Protein AF-A0A139H393-F1 (afdb_monomer)

Foldseek 3Di:
DDDDPPPPQVPPPPPPVVLVVVLVVVCVVCVVLVVVQVVLVVVCVVVVCPVPSLLVVLQSVLSCLQDWRWDFDQWDQDPVRDIDDHRDIDTDGPCVCVDCVNPPPSVDDDSCRLVVQCVDPPRVPPD

Structure (mmCIF, N/CA/C/O backbone):
data_AF-A0A139H393-F1
#
_entry.id   AF-A0A139H393-F1
#
loop_
_atom_site.group_PDB
_atom_site.id
_atom_site.type_symbol
_atom_site.label_atom_id
_atom_site.label_alt_id
_atom_site.label_comp_id
_atom_site.label_asym_id
_atom_site.label_entity_id
_atom_site.label_seq_id
_atom_site.pdbx_PDB_ins_code
_atom_site.Cartn_x
_atom_site.Cartn_y
_atom_site.Cartn_z
_atom_site.occupancy
_atom_site.B_iso_or_equiv
_atom_site.auth_seq_id
_atom_site.auth_comp_id
_atom_site.auth_asym_id
_atom_site.auth_atom_id
_atom_site.pdbx_PDB_model_num
ATOM 1 N N . MET A 1 1 ? 0.410 20.898 -32.683 1.00 30.94 1 MET A N 1
ATOM 2 C CA . MET A 1 1 ? -0.136 19.595 -33.117 1.00 30.94 1 MET A CA 1
ATOM 3 C C . MET A 1 1 ? -0.243 18.710 -31.879 1.00 30.94 1 MET A C 1
ATOM 5 O O . MET A 1 1 ? 0.739 18.100 -31.485 1.00 30.94 1 MET A O 1
ATOM 9 N N . GLN A 1 2 ? -1.382 18.767 -31.178 1.00 29.89 2 GLN A N 1
ATOM 10 C CA . GLN A 1 2 ? -1.660 17.935 -30.000 1.00 29.89 2 GLN A CA 1
ATOM 11 C C . GLN A 1 2 ? -1.921 16.509 -30.483 1.00 29.89 2 GLN A C 1
ATOM 13 O O . GLN A 1 2 ? -2.948 16.244 -31.101 1.00 29.89 2 GLN A O 1
ATOM 18 N N . MET A 1 3 ? -0.966 15.611 -30.256 1.00 28.31 3 MET A N 1
ATOM 19 C CA . MET A 1 3 ? -1.136 14.196 -30.552 1.00 28.31 3 MET A CA 1
ATOM 20 C C . MET A 1 3 ? -1.655 13.523 -29.286 1.00 28.31 3 MET A C 1
ATOM 22 O O . MET A 1 3 ? -0.922 13.322 -28.321 1.00 28.31 3 MET A O 1
ATOM 26 N N . SER A 1 4 ? -2.960 13.269 -29.273 1.00 26.59 4 SER A N 1
ATOM 27 C CA . SER A 1 4 ? -3.669 12.578 -28.204 1.00 26.59 4 SER A CA 1
ATOM 28 C C . SER A 1 4 ? -3.069 11.184 -28.018 1.00 26.59 4 SER A C 1
ATOM 30 O O . SER A 1 4 ? -3.246 10.302 -28.859 1.00 26.59 4 SER A O 1
ATOM 32 N N . PHE A 1 5 ? -2.337 10.984 -26.922 1.00 31.39 5 PHE A N 1
ATOM 33 C CA . PHE A 1 5 ? -1.849 9.676 -26.508 1.00 31.39 5 PHE A CA 1
ATOM 34 C C . PHE A 1 5 ? -3.033 8.834 -26.028 1.00 31.39 5 PHE A C 1
ATOM 36 O O . PHE A 1 5 ? -3.409 8.860 -24.859 1.00 31.39 5 PHE A O 1
ATOM 43 N N . VAL A 1 6 ? -3.653 8.085 -26.937 1.00 32.97 6 VAL A N 1
ATOM 44 C CA . VAL A 1 6 ? -4.629 7.063 -26.552 1.00 32.97 6 VAL A CA 1
ATOM 45 C C . VAL A 1 6 ? -3.848 5.846 -26.056 1.00 32.97 6 VAL A C 1
ATOM 47 O O . VAL A 1 6 ? -3.560 4.908 -26.800 1.00 32.97 6 VAL A O 1
ATOM 50 N N . PHE A 1 7 ? -3.466 5.887 -24.779 1.00 36.38 7 PHE A N 1
ATOM 51 C CA . PHE A 1 7 ? -2.924 4.755 -24.035 1.00 36.38 7 PHE A CA 1
ATOM 52 C C . PHE A 1 7 ? -4.027 3.714 -23.840 1.00 36.38 7 PHE A C 1
ATOM 54 O O . PHE A 1 7 ? -4.728 3.703 -22.833 1.00 36.38 7 PHE A O 1
ATOM 61 N N . THR A 1 8 ? -4.212 2.825 -24.813 1.00 37.91 8 THR A N 1
ATOM 62 C CA . THR A 1 8 ? -5.026 1.626 -24.580 1.00 37.91 8 THR A CA 1
ATOM 63 C C . THR A 1 8 ? -4.129 0.589 -23.915 1.00 37.91 8 THR A C 1
ATOM 65 O O . THR A 1 8 ? -3.561 -0.276 -24.581 1.00 37.91 8 THR A O 1
ATOM 68 N N . SER A 1 9 ? -3.935 0.704 -22.599 1.00 32.75 9 SER A N 1
ATOM 69 C CA . SER A 1 9 ? -3.340 -0.374 -21.813 1.00 32.75 9 SER A CA 1
ATOM 70 C C . SER A 1 9 ? -4.333 -1.540 -21.787 1.00 32.75 9 SER A C 1
ATOM 72 O O . SER A 1 9 ? -5.378 -1.512 -21.140 1.00 32.75 9 SER A O 1
ATOM 74 N N . ALA A 1 10 ? -4.027 -2.591 -22.544 1.00 40.38 10 ALA A N 1
ATOM 75 C CA . ALA A 1 10 ? -4.825 -3.814 -22.608 1.00 40.38 10 ALA A CA 1
ATOM 76 C C . ALA A 1 10 ? -4.683 -4.697 -21.346 1.00 40.38 10 ALA A C 1
ATOM 78 O O . ALA A 1 10 ? -4.847 -5.911 -21.417 1.00 40.38 10 ALA A O 1
ATOM 79 N N . SER A 1 11 ? -4.383 -4.120 -20.181 1.00 41.22 11 SER A N 1
ATOM 80 C CA . SER A 1 11 ? -4.248 -4.840 -18.908 1.00 41.22 11 SER A CA 1
ATOM 81 C C . SER A 1 11 ? -5.520 -4.819 -18.047 1.00 41.22 11 SER A C 1
ATOM 83 O O . SER A 1 11 ? -5.547 -5.425 -16.979 1.00 41.22 11 SER A O 1
ATOM 85 N N . ARG A 1 12 ? -6.629 -4.229 -18.518 1.00 37.38 12 ARG A N 1
ATOM 86 C CA . ARG A 1 12 ? -7.885 -4.123 -17.742 1.00 37.38 12 ARG A CA 1
ATOM 87 C C . ARG A 1 12 ? -8.676 -5.434 -17.556 1.00 37.38 12 ARG A C 1
ATOM 89 O O . ARG A 1 12 ? -9.775 -5.396 -17.015 1.00 37.38 12 ARG A O 1
ATOM 96 N N . LEU A 1 13 ? -8.145 -6.581 -17.992 1.00 43.78 13 LEU A N 1
ATOM 97 C CA . LEU A 1 13 ? -8.788 -7.902 -17.877 1.00 43.78 13 LEU A CA 1
ATOM 98 C C . LEU A 1 13 ? -7.951 -8.947 -17.117 1.00 43.78 13 LEU A C 1
ATOM 100 O O . LEU A 1 13 ? -8.284 -10.132 -17.151 1.00 43.78 13 LEU A O 1
ATOM 104 N N . ALA A 1 14 ? -6.906 -8.547 -16.382 1.00 48.38 14 ALA A N 1
ATOM 105 C CA . ALA A 1 14 ? -6.405 -9.404 -15.308 1.00 48.38 14 ALA A CA 1
ATOM 106 C C . ALA A 1 14 ? -7.517 -9.501 -14.243 1.00 48.38 14 ALA A C 1
ATOM 108 O O . ALA A 1 14 ? -7.858 -8.525 -13.583 1.00 48.38 14 ALA A O 1
ATOM 109 N N . ALA A 1 15 ? -8.178 -10.659 -14.207 1.00 52.69 15 ALA A N 1
ATOM 110 C CA . ALA A 1 15 ? -9.516 -10.856 -13.661 1.00 52.69 15 ALA A CA 1
ATOM 111 C C . ALA A 1 15 ? -9.698 -10.329 -12.218 1.00 52.69 15 ALA A C 1
ATOM 113 O O . ALA A 1 15 ? -8.893 -10.684 -11.359 1.00 52.69 15 ALA A O 1
ATOM 114 N N . PRO A 1 16 ? -10.817 -9.641 -11.895 1.00 56.75 16 PRO A N 1
ATOM 115 C CA . PRO A 1 16 ? -11.177 -9.215 -10.530 1.00 56.75 16 PRO A CA 1
ATOM 116 C C . PRO A 1 16 ? -10.989 -10.301 -9.456 1.00 56.75 16 PRO A C 1
ATOM 118 O O . PRO A 1 16 ? -10.668 -10.012 -8.307 1.00 56.75 16 PRO A O 1
ATOM 121 N N . ARG A 1 17 ? -11.120 -11.572 -9.862 1.00 50.81 17 ARG A N 1
ATOM 122 C CA . ARG A 1 17 ? -10.915 -12.764 -9.033 1.00 50.81 17 ARG A CA 1
ATOM 123 C C . ARG A 1 17 ? -9.536 -12.831 -8.370 1.00 50.81 17 ARG A C 1
ATOM 125 O O . ARG A 1 17 ? -9.473 -13.209 -7.206 1.00 50.81 17 ARG A O 1
ATOM 132 N N . SER A 1 18 ? -8.446 -12.474 -9.057 1.00 66.88 18 SER A N 1
ATOM 133 C CA . SER A 1 18 ? -7.108 -12.533 -8.445 1.00 66.88 18 SER A CA 1
ATOM 134 C C . SER A 1 18 ? -6.953 -11.488 -7.342 1.00 66.88 18 SER A C 1
ATOM 136 O O . SER A 1 18 ? -6.366 -11.786 -6.303 1.00 66.88 18 SER A O 1
ATOM 138 N N . GLN A 1 19 ? -7.540 -10.304 -7.522 1.00 69.94 19 GLN A N 1
ATOM 139 C CA . GLN A 1 19 ? -7.480 -9.226 -6.538 1.00 69.94 19 GLN A CA 1
ATOM 140 C C . GLN A 1 19 ? -8.320 -9.539 -5.301 1.00 69.94 19 GLN A C 1
ATOM 142 O O . GLN A 1 19 ? -7.841 -9.341 -4.188 1.00 69.94 19 GLN A O 1
ATOM 147 N N . THR A 1 20 ? -9.513 -10.123 -5.454 1.00 74.50 20 THR A N 1
ATOM 148 C CA . THR A 1 20 ? -10.324 -10.549 -4.301 1.00 74.50 20 THR A CA 1
ATOM 149 C C . THR A 1 20 ? -9.635 -11.647 -3.488 1.00 74.50 20 THR A C 1
ATOM 151 O O . THR A 1 20 ? -9.598 -11.571 -2.263 1.00 74.50 20 THR A O 1
ATOM 154 N N . THR A 1 21 ? -9.038 -12.653 -4.136 1.00 79.25 21 THR A N 1
ATOM 155 C CA . THR A 1 21 ? -8.298 -13.702 -3.416 1.00 79.25 21 THR A CA 1
ATOM 156 C C . THR A 1 21 ? -7.076 -13.134 -2.695 1.00 79.25 21 THR A C 1
ATOM 158 O O . THR A 1 21 ? -6.829 -13.487 -1.544 1.00 79.25 21 THR A O 1
ATOM 161 N N . ARG A 1 22 ? -6.334 -12.219 -3.328 1.00 77.94 22 ARG A N 1
ATOM 162 C CA . ARG A 1 22 ? -5.188 -11.540 -2.703 1.00 77.94 22 ARG A CA 1
ATOM 163 C C . ARG A 1 22 ? -5.613 -10.678 -1.516 1.00 77.94 22 ARG A C 1
ATOM 165 O O . ARG A 1 22 ? -4.947 -10.727 -0.486 1.00 77.94 22 ARG A O 1
ATOM 172 N N . ALA A 1 23 ? -6.734 -9.967 -1.631 1.00 82.56 23 ALA A N 1
ATOM 173 C CA . ALA A 1 23 ? -7.322 -9.196 -0.541 1.00 82.56 23 ALA A CA 1
ATOM 174 C C . ALA A 1 23 ? -7.639 -10.089 0.662 1.00 82.56 23 ALA A C 1
ATOM 176 O O . ALA A 1 23 ? -7.218 -9.793 1.776 1.00 82.56 23 ALA A O 1
ATOM 177 N N . LEU A 1 24 ? -8.319 -11.217 0.432 1.00 83.56 24 LEU A N 1
ATOM 178 C CA . LEU A 1 24 ? -8.662 -12.167 1.492 1.00 83.56 24 LEU A CA 1
ATOM 179 C C . LEU A 1 24 ? -7.415 -12.755 2.157 1.00 83.56 24 LEU A C 1
ATOM 181 O O . LEU A 1 24 ? -7.333 -12.767 3.380 1.00 83.56 24 LEU A O 1
ATOM 185 N N . LEU A 1 25 ? -6.421 -13.176 1.370 1.00 84.75 25 LEU A N 1
ATOM 186 C CA . LEU A 1 25 ? -5.161 -13.687 1.913 1.00 84.75 25 LEU A CA 1
ATOM 187 C C . LEU A 1 25 ? -4.446 -12.636 2.768 1.00 84.75 25 LEU A C 1
ATOM 189 O O . LEU A 1 25 ? -3.952 -12.970 3.840 1.00 84.75 25 LEU A O 1
ATOM 193 N N . ARG A 1 26 ? -4.433 -11.368 2.337 1.00 82.81 26 ARG A N 1
ATOM 194 C CA . ARG A 1 26 ? -3.831 -10.277 3.113 1.00 82.81 26 ARG A CA 1
ATOM 195 C C . ARG A 1 26 ? -4.592 -9.963 4.391 1.00 82.81 26 ARG A C 1
ATOM 197 O O . ARG A 1 26 ? -3.960 -9.744 5.415 1.00 82.81 26 ARG A O 1
ATOM 204 N N . LEU A 1 27 ? -5.919 -10.017 4.374 1.00 85.38 27 LEU A N 1
ATOM 205 C CA . LEU A 1 27 ? -6.717 -9.875 5.594 1.00 85.38 27 LEU A CA 1
ATOM 206 C C . LEU A 1 27 ? -6.474 -11.028 6.576 1.00 85.38 27 LEU A C 1
ATOM 208 O O . LEU A 1 27 ? -6.439 -10.802 7.780 1.00 85.38 27 LEU A O 1
ATOM 212 N N . CYS A 1 28 ? -6.258 -12.250 6.080 1.00 85.62 28 CYS A N 1
ATOM 213 C CA . CYS A 1 28 ? -5.898 -13.385 6.930 1.00 85.62 28 CYS A CA 1
ATOM 214 C C . CYS A 1 28 ? -4.504 -13.239 7.557 1.00 85.62 28 CYS A C 1
ATOM 216 O O . CYS A 1 28 ? -4.308 -13.681 8.686 1.00 85.62 28 CYS A O 1
ATOM 218 N N . THR A 1 29 ? -3.539 -12.634 6.854 1.00 85.31 29 THR A N 1
ATOM 219 C CA . THR A 1 29 ? -2.193 -12.387 7.404 1.00 85.31 29 THR A CA 1
ATOM 220 C C . THR A 1 29 ? -2.118 -11.157 8.304 1.00 85.31 29 THR A C 1
ATOM 222 O O . THR A 1 29 ? -1.180 -11.052 9.086 1.00 85.31 29 THR A O 1
ATOM 225 N N . ASN A 1 30 ? -3.083 -10.241 8.190 1.00 84.31 30 ASN A N 1
ATOM 226 C CA . ASN A 1 30 ? -3.116 -8.955 8.886 1.00 84.31 30 ASN A CA 1
ATOM 227 C C . ASN A 1 30 ? -4.491 -8.718 9.543 1.00 84.31 30 ASN A C 1
ATOM 229 O O . ASN A 1 30 ? -5.248 -7.835 9.115 1.00 84.31 30 ASN A O 1
ATOM 233 N N . PRO A 1 31 ? -4.857 -9.518 10.564 1.00 83.56 31 PRO A N 1
ATOM 234 C CA . PRO A 1 31 ? -6.159 -9.421 11.227 1.00 83.56 31 PRO A CA 1
ATOM 235 C C . PRO A 1 31 ? -6.406 -8.052 11.882 1.00 83.56 31 PRO A C 1
ATOM 237 O O . PRO A 1 31 ? -7.557 -7.643 12.029 1.00 83.56 31 PRO A O 1
ATOM 240 N N . GLU A 1 32 ? -5.352 -7.310 12.218 1.00 86.75 32 GLU A N 1
ATOM 241 C CA . GLU A 1 32 ? -5.404 -5.954 12.768 1.00 86.75 32 GLU A CA 1
ATOM 242 C C . GLU A 1 32 ? -6.059 -4.931 11.827 1.00 86.75 32 GLU A C 1
ATOM 244 O O . GLU A 1 32 ? -6.595 -3.929 12.292 1.00 86.75 32 GLU A O 1
ATOM 249 N N . VAL A 1 33 ? -6.058 -5.185 10.515 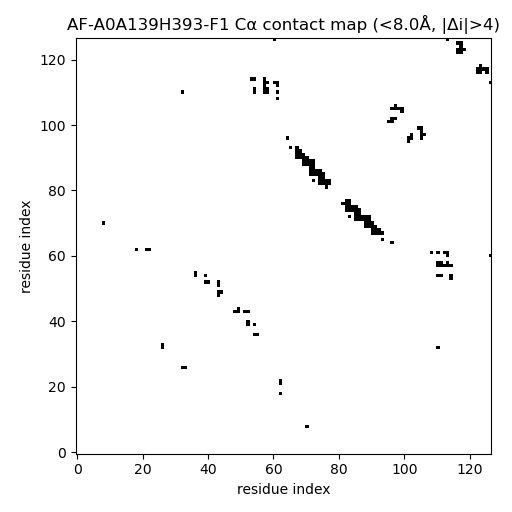1.00 84.56 33 VAL A N 1
ATOM 250 C CA . VAL A 1 33 ? -6.669 -4.306 9.502 1.00 84.56 33 VAL A CA 1
ATOM 251 C C . VAL A 1 33 ? -8.162 -4.609 9.332 1.00 84.56 33 VAL A C 1
ATOM 253 O O . VAL A 1 33 ? -8.940 -3.747 8.923 1.00 84.56 33 VAL A O 1
ATOM 256 N N . ALA A 1 34 ? -8.594 -5.828 9.670 1.00 86.06 34 ALA A N 1
ATOM 257 C CA . ALA A 1 34 ? -9.953 -6.286 9.408 1.00 86.06 34 ALA A CA 1
ATOM 258 C C . ALA A 1 34 ? -11.006 -5.529 10.231 1.00 86.06 34 ALA A C 1
ATOM 260 O O . ALA A 1 34 ? -12.077 -5.228 9.704 1.00 86.06 34 ALA A O 1
ATOM 261 N N . GLN A 1 35 ? -10.714 -5.219 11.499 1.00 86.31 35 GLN A N 1
ATOM 262 C CA . GLN A 1 35 ? -11.654 -4.493 12.357 1.00 86.31 35 GLN A CA 1
ATOM 263 C C . GLN A 1 35 ? -11.808 -3.020 11.926 1.00 86.31 35 GLN A C 1
ATOM 265 O O . GLN A 1 35 ? -12.936 -2.624 11.638 1.00 86.31 35 GLN A O 1
ATOM 270 N N . PRO A 1 36 ? -10.724 -2.243 11.726 1.00 87.50 36 PRO A N 1
ATOM 271 C CA . PRO A 1 36 ? -10.823 -0.863 11.245 1.00 87.50 36 PRO A CA 1
ATOM 27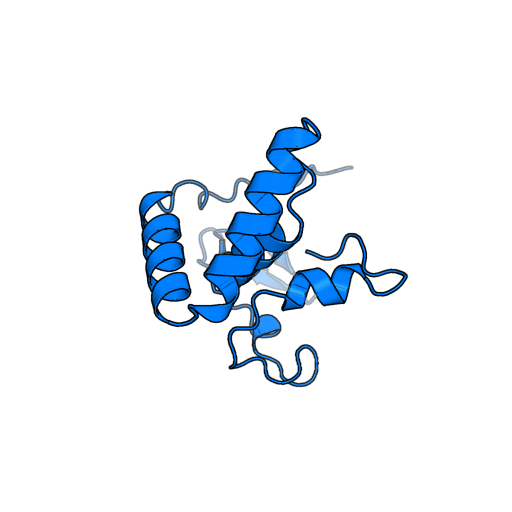2 C C . PRO A 1 36 ? -11.508 -0.721 9.878 1.00 87.50 36 PRO A C 1
ATOM 274 O O . PRO A 1 36 ? -12.235 0.242 9.655 1.00 87.50 36 PRO A O 1
ATOM 277 N N . LEU A 1 37 ? -11.325 -1.686 8.966 1.00 86.38 37 LEU A N 1
ATOM 278 C CA . LEU A 1 37 ? -12.046 -1.702 7.687 1.00 86.38 37 LEU A CA 1
ATOM 279 C C . LEU A 1 37 ? -13.555 -1.899 7.872 1.00 86.38 37 LEU A C 1
ATOM 281 O O . LEU A 1 37 ? -14.344 -1.280 7.163 1.00 86.38 37 LEU A O 1
ATOM 285 N N . ARG A 1 38 ? -13.972 -2.766 8.803 1.00 86.25 38 ARG A N 1
ATOM 286 C CA . ARG A 1 38 ? -15.397 -2.970 9.106 1.00 86.25 38 ARG A CA 1
ATOM 287 C C . ARG A 1 38 ? -16.016 -1.726 9.722 1.00 86.25 38 ARG A C 1
ATOM 289 O O . ARG A 1 38 ? -17.124 -1.372 9.333 1.00 86.25 38 ARG A O 1
ATOM 296 N N . ASP A 1 39 ? -15.300 -1.079 10.633 1.00 87.75 39 ASP A N 1
ATOM 297 C CA . ASP A 1 39 ? -15.763 0.144 11.284 1.00 87.75 39 ASP A CA 1
ATOM 298 C C . ASP A 1 39 ? -15.942 1.264 10.240 1.00 87.75 39 ASP A C 1
ATOM 300 O O . ASP A 1 39 ? -17.014 1.862 10.169 1.00 87.75 39 ASP A O 1
ATOM 304 N N . GLU A 1 40 ? -14.975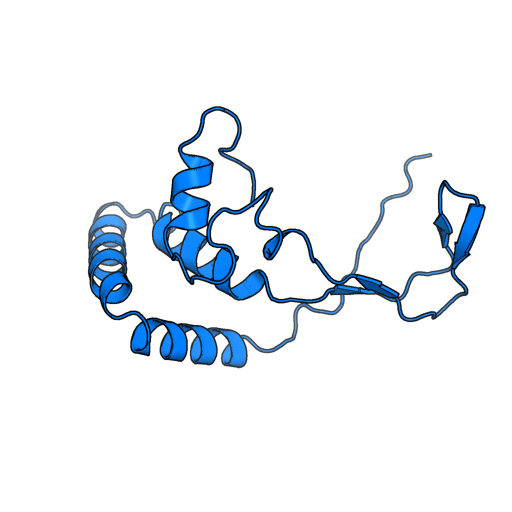 1.444 9.326 1.00 86.06 40 GLU A N 1
ATOM 305 C CA . GLU A 1 40 ? -15.090 2.403 8.211 1.00 86.06 40 GLU A CA 1
ATOM 306 C C . GLU A 1 40 ? -16.297 2.098 7.306 1.00 86.06 40 GLU A C 1
ATOM 308 O O . GLU A 1 40 ? -17.044 3.007 6.945 1.00 86.06 40 GLU A O 1
ATOM 313 N N . ILE A 1 41 ? -16.532 0.826 6.958 1.00 85.50 41 ILE A N 1
ATOM 314 C CA . ILE A 1 41 ? -17.695 0.418 6.149 1.00 85.50 41 ILE A CA 1
ATOM 315 C C . ILE A 1 41 ? -19.009 0.772 6.858 1.00 85.50 41 ILE A C 1
ATOM 317 O O . ILE A 1 41 ? -19.932 1.289 6.227 1.00 85.50 41 ILE A O 1
ATOM 321 N N . VAL A 1 42 ? -19.112 0.483 8.158 1.00 86.00 42 VAL A N 1
ATOM 322 C CA . VAL A 1 42 ? -20.324 0.742 8.949 1.00 86.00 42 VAL A CA 1
ATOM 323 C C . VAL A 1 42 ? -20.591 2.238 9.073 1.00 86.00 42 VAL A C 1
ATOM 325 O O . VAL A 1 42 ? -21.746 2.655 8.976 1.00 86.00 42 VAL A O 1
ATOM 328 N N . ASP A 1 43 ? -19.553 3.043 9.267 1.00 84.12 43 ASP A N 1
ATOM 329 C CA . ASP A 1 43 ? -19.692 4.490 9.410 1.00 84.12 43 ASP A CA 1
ATOM 330 C C . ASP A 1 43 ? -20.057 5.157 8.081 1.00 84.12 43 ASP A C 1
ATOM 332 O O . ASP A 1 43 ? -21.017 5.926 8.017 1.00 84.12 43 ASP A O 1
ATOM 336 N N . VAL A 1 44 ? -19.398 4.778 6.984 1.00 83.88 44 VAL A N 1
ATOM 337 C CA . VAL A 1 44 ? -19.713 5.295 5.644 1.00 83.88 44 VAL A CA 1
ATOM 338 C C . VAL A 1 44 ? -21.106 4.868 5.172 1.00 83.88 44 VAL A C 1
ATOM 340 O O . VAL A 1 44 ? -21.791 5.636 4.491 1.00 83.88 44 VAL A O 1
ATOM 343 N N . SER A 1 45 ? -21.567 3.678 5.569 1.00 78.56 45 SER A N 1
ATOM 344 C CA . SER A 1 45 ? -22.922 3.209 5.260 1.00 78.56 45 SER A CA 1
ATOM 345 C C . SER A 1 45 ? -24.017 4.058 5.915 1.00 78.56 45 SER A C 1
ATOM 347 O O . SER A 1 45 ? -25.154 4.008 5.450 1.00 78.56 45 SER A O 1
ATOM 349 N N . LYS A 1 46 ? -23.714 4.817 6.977 1.00 76.00 46 LYS A N 1
ATOM 350 C CA . LYS A 1 46 ? -24.665 5.736 7.628 1.00 76.00 46 LYS A CA 1
ATOM 351 C C . LYS A 1 46 ? -24.686 7.121 6.976 1.00 76.00 46 LYS A C 1
ATOM 353 O O . LYS A 1 46 ? -25.695 7.811 7.074 1.00 76.00 46 LYS A O 1
ATOM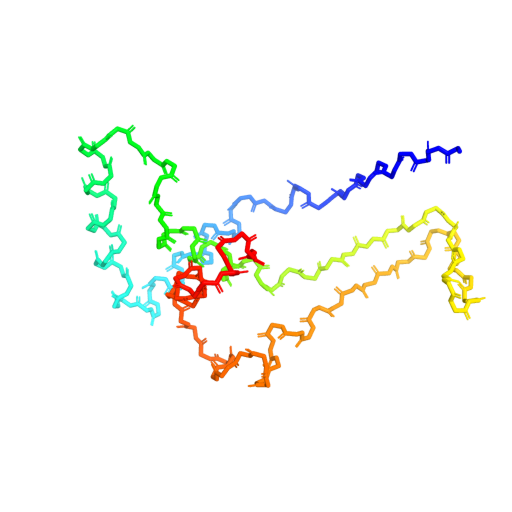 358 N N . GLU A 1 47 ? -23.592 7.523 6.330 1.00 71.12 47 GLU A N 1
ATOM 359 C CA . GLU A 1 47 ? -23.413 8.856 5.730 1.00 71.12 47 GLU A CA 1
ATOM 360 C C . GLU A 1 47 ? -23.686 8.913 4.213 1.00 71.12 47 GLU A C 1
ATOM 362 O O . GLU A 1 47 ? -23.483 9.956 3.595 1.00 71.12 47 GLU A O 1
ATOM 367 N N . ASP A 1 48 ? -24.152 7.814 3.610 1.00 62.12 48 ASP A N 1
ATOM 368 C CA . ASP A 1 48 ? -24.491 7.696 2.180 1.00 62.12 48 ASP A CA 1
ATOM 369 C C . ASP A 1 48 ? -23.342 8.145 1.248 1.00 62.12 48 ASP A C 1
ATOM 371 O O . ASP A 1 48 ? -23.494 8.942 0.319 1.00 62.12 48 ASP A O 1
ATOM 375 N N . GLY A 1 49 ? -22.128 7.663 1.545 1.00 62.25 49 GLY A N 1
ATOM 376 C CA . GLY A 1 49 ? -20.897 8.208 0.971 1.00 62.25 49 GLY A CA 1
ATOM 377 C C . GLY A 1 49 ? -19.803 7.185 0.691 1.00 62.25 49 GLY A C 1
ATOM 378 O O . GLY A 1 49 ? -18.672 7.396 1.115 1.00 62.25 49 GLY A O 1
ATOM 379 N N . TRP A 1 50 ? -20.091 6.114 -0.058 1.00 67.38 50 TRP A N 1
ATOM 380 C CA . TRP A 1 50 ? -19.122 5.061 -0.440 1.00 67.38 50 TRP A CA 1
ATOM 381 C C . TRP A 1 50 ? -17.813 5.591 -1.056 1.00 67.38 50 TRP A C 1
ATOM 383 O O . TRP A 1 50 ? -16.775 4.941 -0.976 1.00 67.38 50 TRP A O 1
ATOM 393 N N . ALA A 1 51 ? -17.835 6.799 -1.627 1.00 64.19 51 ALA A N 1
ATOM 394 C CA . ALA A 1 51 ? -16.658 7.476 -2.169 1.00 64.19 51 ALA A CA 1
ATOM 395 C C . ALA A 1 51 ? -15.654 7.968 -1.101 1.00 64.19 51 ALA A C 1
ATOM 397 O O . ALA A 1 51 ? -14.556 8.390 -1.450 1.00 64.19 51 ALA A O 1
ATOM 398 N N . LYS A 1 52 ? -16.008 7.941 0.192 1.00 67.56 52 LYS A N 1
ATOM 399 C CA . LYS A 1 52 ? -15.169 8.441 1.297 1.00 67.56 52 LYS A CA 1
ATOM 400 C C . LYS A 1 52 ? -14.386 7.349 2.034 1.00 67.56 52 LYS A C 1
ATOM 402 O O . LYS A 1 52 ? -13.796 7.639 3.071 1.00 67.56 52 LYS A O 1
ATOM 407 N N . MET A 1 53 ? -14.353 6.122 1.519 1.00 78.69 53 MET A N 1
ATOM 408 C CA . MET A 1 53 ? -13.623 5.011 2.138 1.00 78.69 53 MET A CA 1
ATOM 409 C C . MET A 1 53 ? -12.117 5.125 1.878 1.00 78.69 53 MET A C 1
ATOM 411 O O . MET A 1 53 ? -11.587 4.587 0.904 1.00 78.69 53 MET A O 1
ATOM 415 N N . LYS A 1 54 ? -11.417 5.870 2.731 1.00 81.94 54 LYS A N 1
ATOM 416 C CA . LYS A 1 54 ? -10.002 6.194 2.535 1.00 81.94 54 LYS A CA 1
ATOM 417 C C . LYS A 1 54 ? -9.089 5.028 2.921 1.00 81.94 54 LYS A C 1
ATOM 419 O O . LYS A 1 54 ? -8.037 4.863 2.302 1.00 81.94 54 LYS A O 1
ATOM 424 N N . LEU A 1 55 ? -9.458 4.224 3.921 1.00 83.88 55 LEU A N 1
ATOM 425 C CA . LEU A 1 55 ? -8.672 3.055 4.320 1.00 83.88 55 LEU A CA 1
ATOM 426 C C . LEU A 1 55 ? -8.833 1.916 3.311 1.00 83.88 55 LEU A C 1
ATOM 428 O O . LEU A 1 55 ? -7.830 1.314 2.925 1.00 83.88 55 LEU A O 1
ATOM 432 N N . LEU A 1 56 ? -10.051 1.658 2.828 1.00 83.81 56 LEU A N 1
ATOM 433 C CA . LEU A 1 56 ? -10.264 0.683 1.753 1.00 83.81 56 LEU A CA 1
ATOM 434 C C . LEU A 1 56 ? -9.490 1.055 0.481 1.00 83.81 56 LEU A C 1
ATOM 436 O O . LEU A 1 56 ? -8.876 0.183 -0.133 1.00 83.81 56 LEU A O 1
ATOM 440 N N . ASP A 1 57 ? -9.486 2.334 0.106 1.00 81.81 57 ASP A N 1
ATOM 441 C CA . ASP A 1 57 ? -8.736 2.802 -1.060 1.00 81.81 57 ASP A CA 1
ATOM 442 C C . ASP A 1 57 ? -7.218 2.650 -0.861 1.00 81.81 57 ASP A C 1
ATOM 444 O O . ASP A 1 57 ? -6.526 2.123 -1.728 1.00 81.81 57 ASP A O 1
ATOM 448 N N . SER A 1 58 ? -6.704 2.979 0.331 1.00 82.75 58 SER A N 1
ATOM 449 C CA . SER A 1 58 ? -5.299 2.740 0.698 1.00 82.75 58 SER A CA 1
ATOM 450 C C . SER A 1 58 ? -4.921 1.253 0.621 1.00 82.75 58 SER A C 1
ATOM 452 O O . SER A 1 58 ? -3.870 0.893 0.080 1.00 82.75 58 SER A O 1
ATOM 454 N N . PHE A 1 59 ? -5.796 0.369 1.105 1.00 83.94 59 PHE A N 1
ATOM 455 C CA . PHE A 1 59 ? -5.616 -1.080 1.019 1.00 83.94 59 PHE A CA 1
ATOM 456 C C . PHE A 1 59 ? -5.630 -1.570 -0.439 1.00 83.94 59 PHE A C 1
ATOM 458 O O . PHE A 1 59 ? -4.811 -2.411 -0.816 1.00 83.94 59 PHE A O 1
ATOM 465 N N . ALA A 1 60 ? -6.509 -1.020 -1.281 1.00 79.50 60 ALA A N 1
ATOM 466 C CA . ALA A 1 60 ? -6.587 -1.339 -2.704 1.00 79.50 60 ALA A CA 1
ATOM 467 C C . ALA A 1 60 ? -5.348 -0.880 -3.488 1.00 79.50 60 ALA A C 1
ATOM 469 O O . ALA A 1 60 ? -4.790 -1.678 -4.248 1.00 79.50 60 ALA A O 1
ATOM 470 N N . SER A 1 61 ? -4.865 0.345 -3.259 1.00 77.94 61 SER A N 1
ATOM 471 C CA . SER A 1 61 ? -3.619 0.850 -3.854 1.00 77.94 61 SER A CA 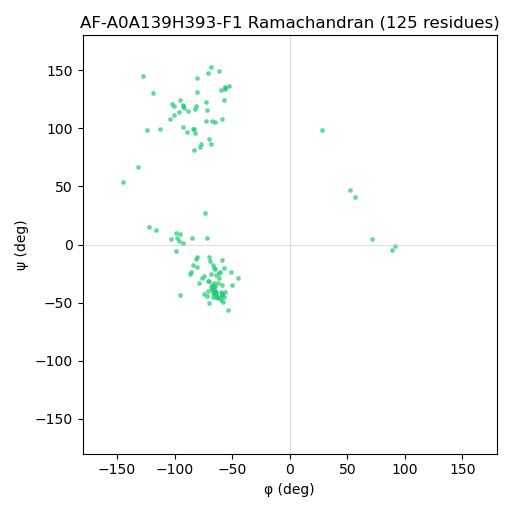1
ATOM 472 C C . SER A 1 61 ? -2.433 -0.053 -3.515 1.00 77.94 61 SER A C 1
ATOM 474 O O . SER A 1 61 ? -1.708 -0.484 -4.411 1.00 77.94 61 SER A O 1
ATOM 476 N N . ARG A 1 62 ? -2.304 -0.469 -2.247 1.00 77.12 62 ARG A N 1
ATOM 477 C CA . ARG A 1 62 ? -1.225 -1.368 -1.807 1.00 77.12 62 ARG A CA 1
ATOM 478 C C . ARG A 1 62 ? -1.284 -2.757 -2.456 1.00 77.12 62 ARG A C 1
ATOM 480 O O . ARG A 1 62 ? -0.256 -3.414 -2.603 1.00 77.12 62 ARG A O 1
ATOM 487 N N . MET A 1 63 ? -2.463 -3.226 -2.872 1.00 74.25 63 MET A N 1
ATOM 488 C CA . MET A 1 63 ? -2.592 -4.482 -3.627 1.00 74.25 63 MET A CA 1
ATOM 489 C C . MET A 1 63 ? -2.170 -4.352 -5.096 1.00 74.25 63 MET A C 1
ATOM 491 O O . MET A 1 63 ? -1.725 -5.346 -5.681 1.00 74.25 63 MET A O 1
ATOM 495 N N . ASN A 1 64 ? -2.321 -3.160 -5.679 1.00 68.56 64 ASN A N 1
ATOM 496 C CA . ASN A 1 64 ? -1.955 -2.848 -7.063 1.00 68.56 64 ASN A CA 1
ATOM 497 C C . ASN A 1 64 ? -0.476 -2.481 -7.240 1.00 68.56 64 ASN A C 1
ATOM 499 O O . ASN A 1 64 ? 0.029 -2.582 -8.351 1.00 68.56 64 ASN A O 1
ATOM 503 N N . GLU A 1 65 ? 0.224 -2.126 -6.165 1.00 62.19 65 GLU A N 1
ATOM 504 C CA . GLU A 1 65 ? 1.641 -1.733 -6.157 1.00 62.19 65 GLU A CA 1
ATOM 505 C C . GLU A 1 65 ? 2.604 -2.824 -6.697 1.00 62.19 65 GLU A C 1
ATOM 507 O O . GLU A 1 65 ? 3.748 -2.550 -7.029 1.00 62.19 65 GLU A O 1
ATOM 512 N N . MET A 1 66 ? 2.132 -4.069 -6.845 1.00 55.66 66 MET A N 1
ATOM 513 C CA . MET A 1 66 ? 2.878 -5.185 -7.454 1.00 55.66 66 MET A CA 1
ATOM 514 C C . MET A 1 66 ? 2.584 -5.403 -8.952 1.00 55.66 66 MET A C 1
ATOM 516 O O . MET A 1 66 ? 2.922 -6.458 -9.492 1.00 55.66 66 MET A O 1
ATOM 520 N N . ALA A 1 67 ? 1.866 -4.499 -9.617 1.00 57.91 67 ALA A N 1
ATOM 521 C CA . ALA A 1 67 ? 1.473 -4.695 -11.008 1.00 57.91 67 ALA A CA 1
ATOM 522 C C . ALA A 1 67 ? 2.533 -4.136 -11.967 1.00 57.91 67 ALA A C 1
ATOM 524 O O . ALA A 1 67 ? 2.519 -2.953 -12.299 1.00 57.91 67 ALA A O 1
ATOM 525 N N . ASP A 1 68 ? 3.413 -5.008 -12.463 1.00 60.03 68 ASP A N 1
ATOM 526 C CA . ASP A 1 68 ? 4.300 -4.666 -13.575 1.00 60.03 68 ASP A CA 1
ATOM 527 C C . ASP A 1 68 ? 3.480 -4.279 -14.812 1.00 60.03 68 ASP A C 1
ATOM 529 O O . ASP A 1 68 ? 2.542 -4.979 -15.222 1.00 60.03 68 ASP A O 1
ATOM 533 N N . VAL A 1 69 ? 3.848 -3.164 -15.442 1.00 64.88 69 VAL A N 1
ATOM 534 C CA . VAL A 1 69 ? 3.160 -2.682 -16.638 1.00 64.88 69 VAL A CA 1
ATOM 535 C C . VAL A 1 69 ? 3.918 -3.157 -17.869 1.00 64.88 69 VAL A C 1
ATOM 537 O O . VAL A 1 69 ? 5.038 -2.730 -18.153 1.00 64.88 69 VAL A O 1
ATOM 540 N N . ALA A 1 70 ? 3.271 -4.029 -18.636 1.00 61.03 70 ALA A N 1
ATOM 541 C CA . ALA A 1 70 ? 3.737 -4.443 -19.949 1.00 61.03 70 ALA A CA 1
ATOM 542 C C . ALA A 1 70 ? 3.064 -3.597 -21.040 1.00 61.03 70 ALA A C 1
ATOM 544 O O . ALA A 1 70 ? 1.835 -3.560 -21.146 1.00 61.03 70 ALA A O 1
ATOM 545 N N . MET A 1 71 ? 3.865 -2.945 -21.885 1.00 68.50 71 MET A N 1
ATOM 546 C CA . MET A 1 71 ? 3.381 -2.152 -23.017 1.00 68.50 71 MET A CA 1
ATOM 547 C C . MET A 1 71 ? 4.072 -2.569 -24.317 1.00 68.50 71 MET A C 1
ATOM 549 O O . MET A 1 71 ? 5.256 -2.900 -24.341 1.00 68.50 71 MET A O 1
ATOM 553 N N . ARG A 1 72 ? 3.326 -2.514 -25.424 1.00 66.81 72 ARG A N 1
ATOM 554 C CA . ARG A 1 72 ? 3.865 -2.629 -26.784 1.00 66.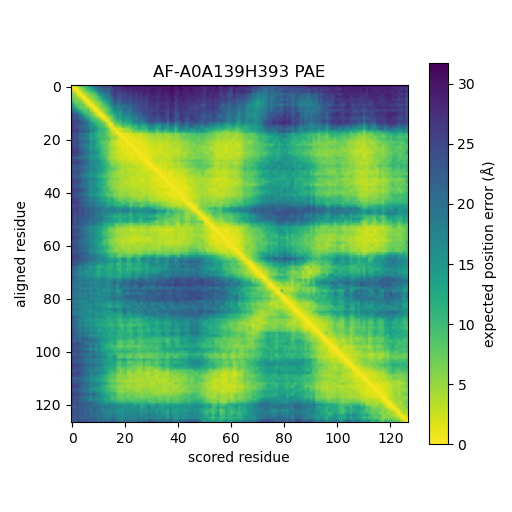81 72 ARG A CA 1
ATOM 555 C C . ARG A 1 72 ? 3.701 -1.290 -27.499 1.00 66.81 72 ARG A C 1
ATOM 557 O O . ARG A 1 72 ? 2.589 -0.978 -27.932 1.00 66.81 72 ARG A O 1
ATOM 564 N N . PRO A 1 73 ? 4.751 -0.458 -27.588 1.00 64.12 73 PRO A N 1
ATOM 565 C CA . PRO A 1 73 ? 4.648 0.811 -28.284 1.00 64.12 73 PRO A CA 1
ATOM 566 C C . PRO A 1 73 ? 4.547 0.611 -29.801 1.00 64.12 73 PRO A C 1
ATOM 568 O O . PRO A 1 73 ? 5.159 -0.284 -30.390 1.00 64.12 73 PRO A O 1
ATOM 571 N N . ARG A 1 74 ? 3.823 1.517 -30.461 1.00 59.72 74 ARG A N 1
ATOM 572 C CA . ARG A 1 74 ? 3.960 1.735 -31.904 1.00 59.72 74 ARG A CA 1
ATOM 573 C C . ARG A 1 74 ? 5.153 2.673 -32.099 1.00 59.72 74 ARG A C 1
ATOM 575 O O . ARG A 1 74 ? 4.981 3.854 -31.853 1.00 59.72 74 ARG A O 1
ATOM 582 N N . LEU A 1 75 ? 6.325 2.121 -32.444 1.00 57.00 75 LEU A N 1
ATOM 583 C CA . LEU A 1 75 ? 7.604 2.798 -32.760 1.00 57.00 75 LEU A CA 1
ATOM 584 C C . LEU A 1 75 ? 7.800 4.162 -32.062 1.00 57.00 75 LEU A C 1
ATOM 586 O O . LEU A 1 75 ? 7.317 5.185 -32.543 1.00 57.00 75 LEU A O 1
ATOM 590 N N . ILE A 1 76 ? 8.538 4.182 -30.951 1.00 71.31 76 ILE A N 1
ATOM 591 C CA . ILE A 1 76 ? 8.782 5.404 -30.170 1.00 71.31 76 ILE A CA 1
ATOM 592 C C . ILE A 1 76 ? 10.279 5.694 -30.136 1.00 71.31 76 ILE A C 1
ATOM 594 O O . ILE A 1 76 ? 11.076 4.823 -29.791 1.00 71.31 76 ILE A O 1
ATOM 5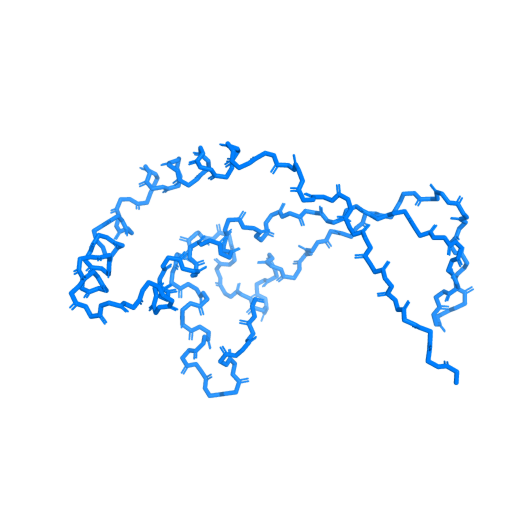98 N N . THR A 1 77 ? 10.650 6.933 -30.443 1.00 68.88 77 THR A N 1
ATOM 599 C CA . THR A 1 77 ? 11.979 7.464 -30.134 1.00 68.88 77 THR A CA 1
ATOM 600 C C . THR A 1 77 ? 11.908 8.141 -28.772 1.00 68.88 77 THR A C 1
ATOM 602 O O . THR A 1 77 ? 11.150 9.093 -28.587 1.00 68.88 77 THR A O 1
ATOM 605 N N . LEU A 1 78 ? 12.660 7.624 -27.804 1.00 74.44 78 LEU A N 1
ATOM 606 C CA . LEU A 1 78 ? 12.797 8.231 -26.480 1.00 74.44 78 LEU A CA 1
ATOM 607 C C . LEU A 1 78 ? 13.562 9.559 -26.596 1.00 74.44 78 LEU A C 1
ATOM 609 O O . LEU A 1 78 ? 14.405 9.719 -27.478 1.00 74.44 78 LEU A O 1
ATOM 613 N N . SER A 1 79 ? 13.324 10.496 -25.675 1.00 70.69 79 SER A N 1
ATOM 614 C CA . SER A 1 79 ? 14.013 11.800 -25.636 1.00 70.69 79 SER A CA 1
ATOM 615 C C . SER A 1 79 ? 15.544 11.692 -25.546 1.00 70.69 79 SER A C 1
ATOM 617 O O . SER A 1 79 ? 16.241 12.625 -25.928 1.00 70.69 79 SER A O 1
ATOM 619 N N . GLY A 1 80 ? 16.067 10.545 -25.097 1.00 74.12 80 GLY A N 1
ATOM 620 C CA . GLY A 1 80 ? 17.498 10.217 -25.072 1.00 74.12 80 GLY A CA 1
ATOM 621 C C . GLY A 1 80 ? 18.072 9.638 -26.375 1.00 74.12 80 GLY A C 1
ATOM 622 O O . GLY A 1 80 ? 19.221 9.216 -26.380 1.00 74.12 80 GLY A O 1
ATOM 623 N N . GLY A 1 81 ? 17.298 9.570 -27.465 1.00 74.81 81 GLY A N 1
ATOM 624 C CA . GLY A 1 81 ? 17.753 9.073 -28.774 1.00 74.81 81 GLY A CA 1
ATOM 625 C C . GLY A 1 81 ? 17.607 7.561 -28.992 1.00 74.81 81 GLY A C 1
ATOM 626 O O . GLY A 1 81 ? 17.828 7.077 -30.100 1.00 74.81 81 GLY A O 1
ATOM 627 N N . THR A 1 82 ? 17.185 6.805 -27.977 1.00 75.19 82 THR A N 1
ATOM 628 C CA . THR A 1 82 ? 16.929 5.363 -28.102 1.00 75.19 82 THR A CA 1
ATOM 629 C C . THR A 1 82 ? 15.649 5.106 -28.899 1.00 75.19 82 THR A C 1
ATOM 631 O O . THR A 1 82 ? 14.566 5.556 -28.515 1.00 75.19 82 THR A O 1
ATOM 634 N N . VAL A 1 83 ? 15.761 4.353 -29.995 1.00 76.69 83 VAL A N 1
ATOM 635 C CA . VAL A 1 83 ? 14.626 3.949 -30.837 1.00 76.69 83 VAL A CA 1
ATOM 636 C C . VAL A 1 83 ? 14.101 2.597 -30.369 1.00 76.69 83 VAL A C 1
ATOM 638 O O . VAL A 1 83 ? 14.816 1.598 -30.402 1.00 76.69 83 VAL A O 1
ATOM 641 N N . LEU A 1 84 ? 12.839 2.561 -29.947 1.00 76.06 84 LEU A N 1
ATOM 642 C CA . LEU A 1 84 ? 12.152 1.337 -29.550 1.00 76.06 84 LEU A CA 1
ATOM 643 C C . LEU A 1 84 ? 11.507 0.698 -30.785 1.00 76.06 84 LEU A C 1
ATOM 645 O O . LEU A 1 84 ? 10.593 1.305 -31.355 1.00 76.06 84 LEU A O 1
ATOM 649 N N . PRO A 1 85 ? 11.948 -0.501 -31.213 1.00 71.75 85 PRO A N 1
ATOM 650 C CA . PRO A 1 85 ? 11.413 -1.133 -32.405 1.00 71.75 85 PRO A CA 1
ATOM 651 C C . PRO A 1 85 ? 9.918 -1.415 -32.262 1.00 71.75 85 PRO A C 1
ATOM 653 O O . PRO A 1 85 ? 9.393 -1.652 -31.171 1.00 71.75 85 PRO A O 1
ATOM 656 N N . LYS A 1 86 ? 9.224 -1.383 -33.399 1.00 68.75 86 LYS A N 1
ATOM 657 C CA . LYS A 1 86 ? 7.802 -1.714 -33.473 1.00 68.75 86 LYS A CA 1
ATOM 658 C C . LYS A 1 86 ? 7.580 -3.127 -32.914 1.00 68.75 86 LYS A C 1
ATOM 660 O O . LYS A 1 86 ? 8.330 -4.039 -33.242 1.00 68.75 86 LYS A O 1
ATOM 665 N N . ASP A 1 87 ? 6.567 -3.271 -32.061 1.00 68.00 87 ASP A N 1
ATOM 666 C CA . ASP A 1 87 ? 6.153 -4.525 -31.409 1.00 68.00 87 ASP A CA 1
ATOM 667 C C . ASP A 1 87 ? 7.094 -5.075 -30.317 1.00 68.00 87 ASP A C 1
ATOM 669 O O . ASP A 1 87 ? 6.799 -6.125 -29.730 1.00 68.00 87 ASP A O 1
ATOM 673 N N . ALA A 1 88 ? 8.158 -4.344 -29.961 1.00 74.06 88 ALA A N 1
ATOM 674 C CA . ALA A 1 88 ? 8.972 -4.662 -28.790 1.00 74.06 88 ALA A CA 1
ATOM 675 C C . ALA A 1 88 ? 8.109 -4.706 -27.519 1.00 74.06 88 ALA A C 1
ATOM 677 O O . ALA A 1 88 ? 7.263 -3.839 -27.295 1.00 74.06 88 ALA A O 1
ATOM 678 N N . LEU A 1 89 ? 8.311 -5.726 -26.682 1.00 71.88 89 LEU A N 1
ATOM 679 C CA . LEU A 1 89 ? 7.693 -5.776 -25.361 1.00 71.88 89 LEU A CA 1
ATOM 680 C C . LEU A 1 89 ? 8.538 -4.937 -24.408 1.00 71.88 89 LEU A C 1
ATOM 682 O O . LEU A 1 89 ? 9.696 -5.265 -24.163 1.00 71.88 89 LEU A O 1
ATOM 686 N N . ILE A 1 90 ? 7.952 -3.874 -23.871 1.00 74.38 90 ILE A N 1
ATOM 687 C CA . ILE A 1 90 ? 8.571 -3.074 -22.821 1.00 74.38 90 ILE A CA 1
ATOM 688 C C . ILE A 1 90 ? 7.922 -3.470 -21.512 1.00 74.38 90 ILE A C 1
ATOM 690 O O . ILE A 1 90 ? 6.706 -3.348 -21.353 1.00 74.38 90 ILE A O 1
ATOM 694 N N . LEU A 1 91 ? 8.753 -3.949 -20.597 1.00 73.06 91 LEU A N 1
ATOM 695 C CA . LEU A 1 91 ? 8.378 -4.179 -19.217 1.00 73.06 91 LEU A CA 1
ATOM 696 C C . LEU A 1 91 ? 8.900 -3.006 -18.394 1.00 73.06 91 LEU A C 1
ATOM 698 O O . LEU A 1 91 ? 10.106 -2.757 -18.374 1.00 73.06 91 LEU A O 1
ATOM 702 N N . ILE A 1 92 ? 7.992 -2.284 -17.749 1.00 72.00 92 ILE A N 1
ATOM 703 C CA . ILE A 1 92 ? 8.347 -1.294 -16.739 1.00 72.00 92 ILE A CA 1
ATOM 704 C C . ILE A 1 92 ? 8.112 -1.964 -15.394 1.00 72.00 92 ILE A C 1
ATOM 706 O O . ILE A 1 92 ? 6.970 -2.263 -15.042 1.00 72.00 92 ILE A O 1
ATOM 710 N N . ILE A 1 93 ? 9.212 -2.223 -14.694 1.00 68.81 93 ILE A N 1
ATOM 711 C CA . ILE A 1 93 ? 9.201 -2.717 -13.322 1.00 68.81 93 ILE A CA 1
ATOM 712 C C . ILE A 1 93 ? 9.284 -1.490 -12.424 1.00 68.81 93 ILE A C 1
ATOM 714 O O . ILE A 1 93 ? 10.235 -0.711 -12.524 1.00 68.81 93 ILE A O 1
ATOM 718 N N . ASP A 1 94 ? 8.282 -1.305 -11.574 1.00 68.88 94 ASP A N 1
ATOM 719 C CA . ASP A 1 94 ? 8.281 -0.219 -10.604 1.00 68.88 94 ASP A CA 1
ATOM 720 C C . ASP A 1 94 ? 9.096 -0.621 -9.369 1.00 68.88 94 ASP A C 1
ATOM 722 O O . ASP A 1 94 ? 8.604 -1.295 -8.466 1.00 68.88 94 ASP A O 1
ATOM 726 N N . SER A 1 95 ? 10.368 -0.219 -9.336 1.00 69.06 95 SER A N 1
ATOM 727 C CA . SER A 1 95 ? 11.236 -0.426 -8.174 1.00 69.06 95 SER A CA 1
ATOM 728 C C . SER A 1 95 ? 11.042 0.627 -7.079 1.00 69.06 95 SER A C 1
ATOM 730 O O . SER A 1 95 ? 11.545 0.438 -5.972 1.00 69.06 95 SER A O 1
ATOM 732 N N . MET A 1 96 ? 10.340 1.732 -7.360 1.00 68.62 96 MET A N 1
ATOM 733 C CA . MET A 1 96 ? 10.218 2.872 -6.439 1.00 68.62 96 MET A CA 1
ATOM 734 C C . MET A 1 96 ? 9.363 2.528 -5.221 1.00 68.62 96 MET A C 1
ATOM 736 O O . MET A 1 96 ? 9.609 3.002 -4.119 1.00 68.62 96 MET A O 1
ATOM 740 N N . THR A 1 97 ? 8.388 1.651 -5.415 1.00 67.62 97 THR A N 1
ATOM 741 C CA . THR A 1 97 ? 7.497 1.082 -4.389 1.00 67.62 97 THR A CA 1
ATOM 742 C C . THR A 1 97 ? 8.233 0.287 -3.312 1.00 67.62 97 THR A C 1
ATOM 744 O O . THR A 1 97 ? 7.813 0.205 -2.155 1.00 67.62 97 THR A O 1
ATOM 747 N N . SER A 1 98 ? 9.369 -0.294 -3.693 1.00 69.38 98 SER A N 1
ATOM 748 C CA . SER A 1 98 ? 10.241 -1.066 -2.809 1.00 69.38 98 SER A CA 1
ATOM 749 C C . SER A 1 98 ? 11.431 -0.252 -2.300 1.00 69.38 98 SER A C 1
ATOM 751 O O . SER A 1 98 ? 12.158 -0.739 -1.434 1.00 69.38 98 SER A O 1
ATOM 753 N N . ASP A 1 99 ? 11.620 0.978 -2.785 1.00 74.38 99 ASP A N 1
ATOM 754 C CA . ASP A 1 99 ? 12.746 1.829 -2.416 1.00 74.38 99 ASP A CA 1
ATOM 755 C C . ASP A 1 99 ? 12.590 2.348 -0.970 1.00 74.38 99 ASP A C 1
ATOM 757 O O . ASP A 1 99 ? 11.668 3.120 -0.683 1.00 74.38 99 ASP A O 1
ATOM 761 N N . PRO A 1 100 ? 13.490 1.969 -0.042 1.00 76.50 100 PRO A N 1
ATOM 762 C CA . PRO A 1 100 ? 13.423 2.403 1.350 1.00 76.50 100 PRO A CA 1
ATOM 763 C C . PRO A 1 100 ? 13.664 3.909 1.536 1.00 76.50 100 PRO A C 1
ATOM 765 O O . PRO A 1 100 ? 13.323 4.448 2.590 1.00 76.50 100 PRO A O 1
ATOM 768 N N . THR A 1 101 ? 14.239 4.598 0.543 1.00 78.38 101 THR A N 1
ATOM 769 C CA . THR A 1 101 ? 14.427 6.059 0.571 1.00 78.38 101 THR A 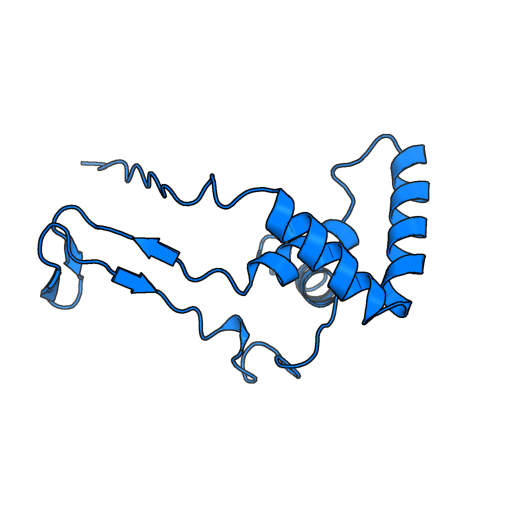CA 1
ATOM 770 C C . THR A 1 101 ? 13.121 6.814 0.332 1.00 78.38 101 THR A C 1
ATOM 772 O O . THR A 1 101 ? 12.951 7.923 0.841 1.00 78.38 101 THR A O 1
ATOM 775 N N . VAL A 1 102 ? 12.182 6.198 -0.390 1.00 73.50 102 VAL A N 1
ATOM 776 C CA . VAL A 1 102 ? 10.851 6.750 -0.675 1.00 73.50 102 VAL A CA 1
ATOM 777 C C . VAL A 1 102 ? 9.830 6.230 0.338 1.00 73.50 102 VAL A C 1
ATOM 779 O O . VAL A 1 102 ? 9.041 7.008 0.879 1.00 73.50 102 VAL A O 1
ATOM 782 N N . TYR A 1 103 ? 9.885 4.933 0.651 1.00 75.12 103 TYR A N 1
ATOM 783 C CA . TYR A 1 103 ? 8.976 4.257 1.574 1.00 75.12 103 TYR A CA 1
ATOM 784 C C . TYR A 1 103 ? 9.744 3.558 2.703 1.00 75.12 103 TYR A C 1
ATOM 786 O O . TYR A 1 103 ? 10.192 2.421 2.536 1.00 75.12 103 TYR A O 1
ATOM 794 N N . PRO A 1 104 ? 9.852 4.181 3.891 1.00 75.06 104 PRO A N 1
ATOM 795 C CA . PRO A 1 104 ? 10.413 3.521 5.063 1.00 75.06 104 PRO A CA 1
ATOM 796 C C . PRO A 1 104 ? 9.652 2.223 5.366 1.00 75.06 104 PRO A C 1
ATOM 798 O O . PRO A 1 104 ? 8.421 2.203 5.344 1.00 75.06 104 PRO A O 1
ATOM 801 N N . GLU A 1 105 ? 10.379 1.139 5.644 1.00 78.56 105 GLU A N 1
ATOM 802 C CA . GLU A 1 105 ? 9.811 -0.206 5.839 1.00 78.56 105 GLU A CA 1
ATOM 803 C C . GLU A 1 105 ? 8.978 -0.714 4.636 1.00 78.56 105 GLU A C 1
ATOM 805 O O . GLU A 1 105 ? 7.924 -1.334 4.809 1.00 78.56 105 GLU A O 1
ATOM 810 N N . SER A 1 106 ? 9.444 -0.462 3.406 1.00 70.31 106 SER A N 1
ATOM 811 C CA . SER A 1 106 ? 8.782 -0.854 2.148 1.00 70.31 106 SER A CA 1
ATOM 812 C C . SER A 1 106 ? 8.368 -2.334 2.095 1.00 70.31 106 SER A C 1
ATOM 814 O O . SER A 1 106 ? 7.285 -2.644 1.587 1.00 70.31 106 SER A O 1
ATOM 816 N N . GLU A 1 107 ? 9.160 -3.225 2.701 1.00 72.31 107 GLU A N 1
ATOM 817 C CA . GLU A 1 107 ? 8.918 -4.673 2.790 1.00 72.31 107 GLU A CA 1
ATOM 818 C C . GLU A 1 107 ? 7.719 -5.052 3.674 1.00 72.31 107 GLU A C 1
ATOM 820 O O . GLU A 1 107 ? 7.095 -6.097 3.468 1.00 72.31 107 GLU A O 1
ATOM 825 N N . LYS A 1 108 ? 7.349 -4.208 4.646 1.00 80.06 108 LYS A N 1
ATOM 826 C CA . LYS A 1 108 ? 6.183 -4.455 5.497 1.00 80.06 108 LYS A CA 1
ATOM 827 C C . LYS A 1 108 ? 4.900 -4.051 4.773 1.00 80.06 108 LYS A C 1
ATOM 829 O O . LYS A 1 108 ? 4.827 -3.064 4.033 1.00 80.06 108 LYS A O 1
ATOM 834 N N . PHE A 1 109 ? 3.849 -4.832 4.990 1.00 77.44 109 PHE A N 1
ATOM 835 C CA . PHE A 1 109 ? 2.515 -4.485 4.520 1.00 77.44 109 PHE A CA 1
ATOM 836 C C . PHE A 1 109 ? 1.853 -3.547 5.540 1.00 77.44 109 PHE A C 1
ATOM 838 O O . PHE A 1 109 ? 1.361 -4.004 6.564 1.00 77.44 109 PHE A O 1
ATOM 845 N N . ASP A 1 110 ? 1.864 -2.239 5.268 1.00 81.75 110 ASP A N 1
ATOM 846 C CA . ASP A 1 110 ? 1.110 -1.238 6.036 1.00 81.75 110 ASP A CA 1
ATOM 847 C C . ASP A 1 110 ? -0.130 -0.809 5.234 1.00 81.75 110 ASP A C 1
ATOM 849 O O . ASP A 1 110 ? -0.018 -0.098 4.233 1.00 81.75 110 ASP A O 1
ATOM 853 N N . ALA A 1 111 ? -1.317 -1.240 5.673 1.00 81.19 111 ALA A N 1
ATOM 854 C CA . ALA A 1 111 ? -2.591 -0.901 5.032 1.00 81.19 111 ALA A CA 1
ATOM 855 C C . ALA A 1 111 ? -2.938 0.596 5.119 1.00 81.19 111 ALA A C 1
ATOM 857 O O . ALA A 1 111 ? -3.723 1.094 4.312 1.00 81.19 111 ALA A O 1
ATOM 858 N N . TRP A 1 112 ? -2.333 1.331 6.055 1.00 85.50 112 TRP A N 1
ATOM 859 C CA . TRP A 1 112 ? -2.535 2.767 6.248 1.00 85.50 112 TRP A CA 1
ATOM 860 C C . TRP A 1 112 ? -1.514 3.622 5.492 1.00 85.50 112 TRP A C 1
ATOM 862 O O . TRP A 1 112 ? -1.557 4.845 5.612 1.00 85.50 112 TRP A O 1
ATOM 872 N N . ARG A 1 113 ? -0.585 3.028 4.730 1.00 82.25 113 ARG A N 1
ATOM 873 C CA . ARG A 1 113 ? 0.512 3.757 4.068 1.00 82.25 113 ARG A CA 1
ATOM 874 C C . ARG A 1 113 ? 0.010 4.924 3.215 1.00 82.25 113 ARG A C 1
ATOM 876 O O . ARG A 1 113 ? 0.389 6.067 3.469 1.00 82.25 113 ARG A O 1
ATOM 883 N N . TYR A 1 114 ? -0.881 4.652 2.265 1.00 78.00 114 TYR A N 1
ATOM 884 C CA . TYR A 1 114 ? -1.426 5.679 1.373 1.00 78.00 114 TYR A CA 1
ATOM 885 C C . TYR A 1 114 ? -2.380 6.625 2.105 1.00 78.00 114 TYR A C 1
ATOM 887 O O . TYR A 1 114 ? -2.407 7.819 1.814 1.00 78.00 114 TYR A O 1
ATOM 895 N N . LEU A 1 115 ? -3.090 6.137 3.128 1.00 83.00 115 LEU A N 1
ATOM 896 C CA . LEU A 1 115 ? -3.890 6.997 4.001 1.00 83.00 115 LEU A CA 1
ATOM 897 C C . LEU A 1 115 ? -3.022 8.061 4.697 1.00 83.00 115 LEU A C 1
ATOM 899 O O . LEU A 1 115 ? -3.372 9.238 4.685 1.00 83.00 115 LEU A O 1
ATOM 903 N N . LYS A 1 116 ? -1.882 7.664 5.280 1.00 83.12 116 LYS A N 1
ATOM 904 C CA . LYS A 1 116 ? -0.940 8.570 5.959 1.00 83.12 116 LYS A CA 1
ATOM 905 C C . LYS A 1 116 ? -0.293 9.554 4.986 1.00 83.12 116 LYS A C 1
ATOM 907 O O . LYS A 1 116 ? -0.056 10.699 5.356 1.00 83.12 116 LYS A O 1
ATOM 912 N N . MET A 1 117 ? -0.003 9.126 3.756 1.00 77.69 117 MET A N 1
ATOM 913 C CA . MET A 1 117 ? 0.560 10.010 2.731 1.00 77.69 117 MET A CA 1
ATOM 914 C C . MET A 1 117 ? -0.408 11.127 2.361 1.00 77.69 117 MET A C 1
ATOM 916 O O . MET A 1 117 ? -0.011 12.285 2.373 1.00 77.69 117 MET A O 1
ATOM 920 N N . ARG A 1 118 ? -1.687 10.808 2.160 1.00 79.50 118 ARG A N 1
ATOM 921 C CA . ARG A 1 118 ? -2.716 11.800 1.811 1.00 79.50 118 ARG A CA 1
ATOM 922 C C . ARG A 1 118 ? -3.065 12.765 2.942 1.00 79.50 118 ARG A C 1
ATOM 924 O O . ARG A 1 118 ? -3.717 13.770 2.706 1.00 79.50 118 ARG A O 1
ATOM 931 N N . GLN A 1 119 ? -2.658 12.466 4.175 1.00 79.75 119 GLN A N 1
ATOM 932 C CA . GLN A 1 119 ? -2.772 13.401 5.298 1.00 79.75 119 GLN A CA 1
ATOM 933 C C . GLN A 1 119 ? -1.640 14.440 5.316 1.00 79.75 119 GLN A C 1
ATOM 935 O O . GLN A 1 119 ? -1.708 15.395 6.091 1.00 79.75 119 GLN A O 1
ATOM 940 N N . ARG A 1 120 ? -0.588 14.273 4.499 1.00 78.12 120 ARG A N 1
ATOM 941 C CA . ARG A 1 120 ? 0.494 15.257 4.387 1.00 78.12 120 ARG A CA 1
ATOM 942 C C . ARG A 1 120 ? 0.061 16.398 3.456 1.00 78.12 120 ARG A C 1
ATOM 944 O O . ARG A 1 120 ? -0.392 16.122 2.345 1.00 78.12 120 ARG A O 1
ATOM 951 N N . PRO A 1 121 ? 0.239 17.670 3.861 1.00 69.69 121 PRO A N 1
ATOM 952 C CA . PRO A 1 121 ? -0.096 18.811 3.012 1.00 69.69 121 PRO A CA 1
ATOM 953 C C . PRO A 1 121 ? 0.653 18.741 1.672 1.00 69.69 121 PRO A C 1
ATOM 955 O O . PRO A 1 121 ? 1.880 18.653 1.663 1.00 69.69 121 PRO A O 1
ATOM 958 N N . GLY A 1 122 ? -0.077 18.780 0.552 1.00 72.88 122 GLY A N 1
ATOM 959 C CA . GLY A 1 122 ? 0.486 18.719 -0.809 1.00 72.88 122 GLY A CA 1
ATOM 960 C C . GLY A 1 122 ? 0.601 17.317 -1.429 1.00 72.88 122 GLY A C 1
ATOM 961 O O . GLY A 1 122 ? 1.012 17.201 -2.581 1.00 72.88 122 GLY A O 1
ATOM 962 N N . GLU A 1 123 ? 0.212 16.264 -0.705 1.00 69.12 123 GLU A N 1
ATOM 963 C CA . GLU A 1 123 ? 0.239 14.862 -1.163 1.00 69.12 123 GLU A CA 1
ATOM 964 C C . GLU A 1 123 ? -1.174 14.246 -1.257 1.00 69.12 123 GLU A C 1
ATOM 966 O O . GLU A 1 123 ? -1.327 13.033 -1.383 1.00 69.12 123 GLU A O 1
ATOM 971 N N . GLU A 1 124 ? -2.219 15.076 -1.187 1.00 66.62 124 GLU A N 1
ATOM 972 C CA . GLU A 1 124 ? -3.626 14.651 -1.099 1.00 66.62 124 GLU A CA 1
ATOM 973 C C . GLU A 1 124 ? -4.090 13.843 -2.327 1.00 66.62 124 GLU A C 1
ATOM 975 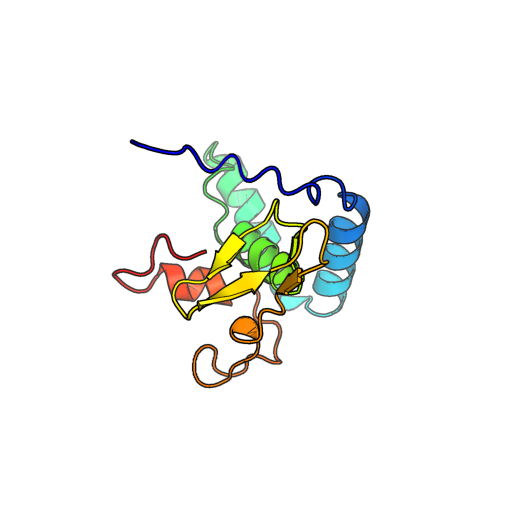O O . GLU A 1 124 ? -4.860 12.893 -2.175 1.00 66.62 124 GLU A O 1
ATOM 980 N N . ASP A 1 125 ? -3.546 14.162 -3.509 1.00 61.19 125 ASP A N 1
ATOM 981 C CA . ASP A 1 125 ? -3.889 13.546 -4.802 1.00 61.19 125 ASP A CA 1
ATOM 982 C C . ASP A 1 125 ? -2.844 12.532 -5.309 1.00 61.19 125 ASP A C 1
ATOM 984 O O . ASP A 1 125 ? -2.951 12.038 -6.435 1.00 61.19 125 ASP A O 1
ATOM 988 N N . LYS A 1 126 ? -1.797 12.221 -4.528 1.00 58.81 126 LYS A N 1
ATOM 989 C CA . LYS A 1 126 ? -0.798 11.230 -4.961 1.00 58.81 126 LYS A CA 1
ATOM 990 C C . LYS A 1 126 ? -1.310 9.813 -4.680 1.00 58.81 126 LYS A C 1
ATOM 992 O O . LYS A 1 126 ? -1.622 9.459 -3.539 1.00 58.81 126 LYS A O 1
ATOM 997 N N . HIS A 1 127 ? -1.442 9.033 -5.755 1.00 48.91 127 HIS A N 1
ATOM 998 C CA . HIS A 1 127 ? -1.933 7.652 -5.764 1.00 48.91 127 HIS A CA 1
ATOM 999 C C . HIS A 1 127 ? -0.804 6.631 -5.750 1.00 48.91 127 HIS A C 1
ATOM 1001 O O . HIS A 1 127 ? 0.229 6.886 -6.408 1.00 48.91 127 HIS A O 1
#

Mean predicted aligned error: 12.12 Å

Solvent-accessible surface area (backbone atoms only — not comparable to full-atom values): 7977 Å² total; per-residue (Å²): 135,88,77,80,80,80,78,77,72,87,66,86,70,74,53,72,65,60,56,54,53,50,50,52,53,48,42,71,76,36,58,82,53,51,57,59,52,50,51,51,52,58,54,34,69,73,67,81,36,81,91,68,50,52,58,61,49,20,39,50,51,64,66,53,68,78,64,67,48,76,46,65,52,82,58,46,70,45,97,86,72,52,72,44,58,67,71,43,81,43,75,48,75,74,59,63,67,60,29,55,90,78,29,75,66,37,90,56,91,59,53,54,52,55,43,58,45,37,70,38,92,93,30,63,84,69,128

Sequence (127 aa):
MQMSFVFTSASRLAAPRSQTTRALLRLCTNPEVAQPLRDEIVDVSKEDGWAKMKLLDSFASRMNEMADVAMRPRLITLSGGTVLPKDALILIIDSMTSDPTVYPESEKFDAWRYLKMRQRPGEEDKH

Radius of gyration: 18.53 Å; Cα contacts (8 Å, |Δi|>4): 97; chains: 1; bounding box: 42×33×46 Å

Organism: NCBI:txid321146

pLDDT: mean 70.08, std 14.98, range [26.59, 87.75]

Secondary structure (DSSP, 8-state):
---------TTTTS-HHHHHHHHHHHHHH-HHHHHHHHHHHHHHTTTT-GGG-HHHHHHHHHHHTT--EEE--SSEE-TTS-EE-TTPPEEE---GGG-TTTSTTTTS--TTHHHHHHTSTT-TT--

Nearest PDB structures (foldseek):
  4lht-assembly1_A  TM=4.270E-01  e=8.042E+00  Citrobacter braakii

InterPro domains:
  IPR001128 Cytochrome P450 [PF00067] (23-119)
  IPR036396 Cytochrome P450 superfamily [G3DSA:1.10.630.10] (17-127)
  IPR036396 Cytochrome P450 superfamily [SSF48264] (19-119)